Protein AF-A0A8J9SI88-F1 (afdb_monomer_lite)

Sequence (100 aa):
IKEGDIVTMCSATFGDDMWSTRGVGLTRVLAAIRVRAGAKVKLVVESPAKAKKKRTETTKQIQVREEAQKAAQRKKDSLLAELEQDEKKLKKGGKFFGLF

Radius of gyration: 28.45 Å; chains: 1; bounding box: 63×49×65 Å

Foldseek 3Di:
DDPQWDFQWKAALDDGDIDGCVVPDPVVVVVRVVNHDDDDMDTDTDHPVRVVVVVVVVVVVVVVVVVVVVVVVVVVVVVVVVVVVVVVVVVVVVPPPPDD

Structure (mmCIF, N/CA/C/O backbone):
data_AF-A0A8J9SI88-F1
#
_entry.id   AF-A0A8J9SI88-F1
#
loop_
_atom_site.group_PDB
_atom_site.id
_atom_site.type_symbol
_atom_site.label_atom_id
_atom_site.label_alt_id
_atom_site.label_comp_id
_atom_site.label_asym_id
_atom_site.label_entity_id
_atom_site.label_seq_id
_atom_site.pdbx_PDB_ins_code
_atom_site.Cartn_x
_atom_site.Cartn_y
_atom_site.Cartn_z
_atom_site.occupancy
_atom_site.B_iso_or_equiv
_atom_site.auth_seq_id
_atom_site.auth_comp_id
_atom_site.auth_asym_id
_atom_site.auth_atom_id
_atom_site.pdbx_PDB_model_num
ATOM 1 N N . ILE A 1 1 ? 18.182 -4.918 -7.632 1.00 81.25 1 ILE A N 1
ATOM 2 C CA . ILE A 1 1 ? 16.859 -5.574 -7.525 1.00 81.25 1 ILE A CA 1
ATOM 3 C C . ILE A 1 1 ? 17.137 -7.017 -7.165 1.00 81.25 1 ILE A C 1
ATOM 5 O O . ILE A 1 1 ? 17.986 -7.613 -7.817 1.00 81.25 1 ILE A O 1
ATOM 9 N N . LYS A 1 2 ? 16.537 -7.521 -6.090 1.00 88.44 2 LYS A N 1
ATOM 10 C CA . LYS A 1 2 ? 16.668 -8.915 -5.663 1.00 88.44 2 LYS A CA 1
ATOM 11 C C . LYS A 1 2 ? 15.360 -9.647 -5.926 1.00 88.44 2 LYS A C 1
ATOM 13 O O . LYS A 1 2 ? 14.291 -9.035 -5.935 1.00 88.44 2 LYS A O 1
ATOM 18 N N . GLU A 1 3 ? 15.450 -10.951 -6.136 1.00 88.06 3 GLU A N 1
ATOM 19 C CA . GLU A 1 3 ? 14.259 -11.789 -6.221 1.00 88.06 3 GLU A CA 1
ATOM 20 C C . GLU A 1 3 ? 13.421 -11.638 -4.946 1.00 88.06 3 GLU A C 1
ATOM 22 O O . GLU A 1 3 ? 13.945 -11.595 -3.831 1.00 88.06 3 GLU A O 1
ATOM 27 N N . GLY A 1 4 ? 12.110 -11.482 -5.128 1.00 87.19 4 GLY A N 1
ATOM 28 C CA . GLY A 1 4 ? 11.167 -11.209 -4.046 1.00 87.19 4 GLY A CA 1
ATOM 29 C C . GLY A 1 4 ? 10.958 -9.729 -3.712 1.00 87.19 4 GLY A C 1
ATOM 30 O O . GLY A 1 4 ? 10.049 -9.427 -2.941 1.00 87.19 4 GLY A O 1
ATOM 31 N N . ASP A 1 5 ? 11.721 -8.792 -4.284 1.00 89.81 5 ASP A N 1
ATOM 32 C CA . ASP A 1 5 ? 11.418 -7.363 -4.143 1.00 89.81 5 ASP A CA 1
ATOM 33 C C . ASP A 1 5 ? 10.034 -7.027 -4.733 1.00 89.81 5 ASP A C 1
ATOM 35 O O . ASP A 1 5 ? 9.640 -7.497 -5.801 1.00 89.81 5 ASP A O 1
ATOM 39 N N . ILE A 1 6 ? 9.281 -6.182 -4.031 1.00 89.31 6 ILE A N 1
ATOM 40 C CA . ILE A 1 6 ? 7.900 -5.834 -4.367 1.00 89.31 6 ILE A CA 1
ATOM 41 C C . ILE A 1 6 ? 7.882 -4.496 -5.100 1.00 89.31 6 ILE A C 1
ATOM 43 O O . ILE A 1 6 ? 8.365 -3.492 -4.576 1.00 89.31 6 ILE A O 1
ATOM 47 N N . VAL A 1 7 ? 7.261 -4.445 -6.280 1.00 89.94 7 VAL A N 1
ATOM 48 C CA . VAL A 1 7 ? 7.031 -3.184 -7.001 1.00 89.94 7 VAL A CA 1
ATOM 49 C C . VAL A 1 7 ? 5.938 -2.390 -6.289 1.00 89.94 7 VAL A C 1
ATOM 51 O O . VAL A 1 7 ? 4.800 -2.841 -6.156 1.00 89.94 7 VAL A O 1
ATOM 54 N N . THR A 1 8 ? 6.288 -1.194 -5.828 1.00 91.19 8 THR A N 1
ATOM 55 C CA . THR A 1 8 ? 5.390 -0.300 -5.081 1.00 91.19 8 THR A CA 1
ATOM 56 C C . THR A 1 8 ? 4.909 0.886 -5.898 1.00 91.19 8 THR A C 1
ATOM 58 O O . THR A 1 8 ? 3.816 1.389 -5.633 1.00 91.19 8 THR A O 1
ATOM 61 N N . MET A 1 9 ? 5.703 1.319 -6.879 1.00 91.88 9 MET A N 1
ATOM 62 C CA . MET A 1 9 ? 5.313 2.331 -7.851 1.00 91.88 9 MET A CA 1
ATOM 63 C C . MET A 1 9 ? 5.907 2.016 -9.221 1.00 91.88 9 MET A C 1
ATOM 65 O O . MET A 1 9 ? 7.014 1.481 -9.320 1.00 91.88 9 MET A O 1
ATOM 69 N N . CYS A 1 10 ? 5.187 2.411 -10.262 1.00 90.50 10 CYS A N 1
ATOM 70 C CA . CYS A 1 10 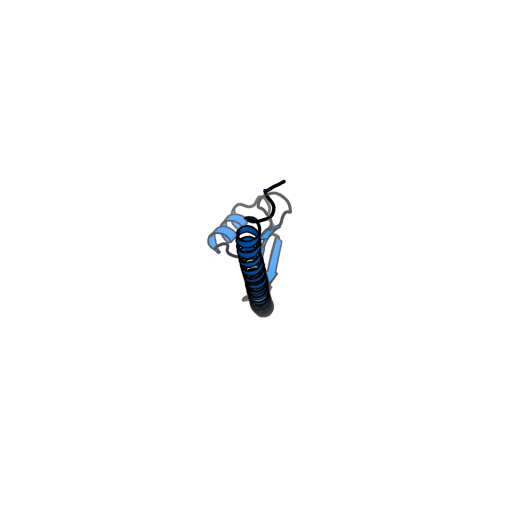? 5.632 2.388 -11.647 1.00 90.50 10 CYS A CA 1
ATOM 71 C C . CYS A 1 10 ? 5.405 3.773 -12.247 1.00 90.50 10 CYS A C 1
ATOM 73 O O . CYS A 1 10 ? 4.401 4.414 -11.941 1.00 90.50 10 CYS A O 1
ATOM 75 N N . SER A 1 11 ? 6.313 4.239 -13.099 1.00 88.25 11 SER A N 1
ATOM 76 C CA . SER A 1 11 ? 6.099 5.490 -13.827 1.00 88.25 11 SER A CA 1
ATOM 77 C C . SER A 1 11 ? 4.849 5.423 -14.721 1.00 88.25 11 SER A C 1
ATOM 79 O O . SER A 1 11 ? 4.472 4.346 -15.203 1.00 88.25 11 SER A O 1
ATOM 81 N N . ALA A 1 12 ? 4.242 6.577 -14.984 1.00 83.69 12 ALA A N 1
ATOM 82 C CA . ALA A 1 12 ? 3.099 6.758 -15.872 1.00 83.69 12 ALA A CA 1
ATOM 83 C C . ALA A 1 12 ? 3.468 6.465 -17.332 1.00 83.69 12 ALA A C 1
ATOM 85 O O . ALA A 1 12 ? 4.632 6.576 -17.725 1.00 83.69 12 ALA A O 1
ATOM 86 N N . THR A 1 13 ? 2.492 6.064 -18.147 1.00 78.38 13 THR A N 1
ATOM 87 C CA . THR A 1 13 ? 2.700 5.785 -19.581 1.00 78.38 13 THR A CA 1
ATOM 88 C C . THR A 1 13 ? 3.135 7.020 -20.366 1.00 78.38 13 THR A C 1
ATOM 90 O O . THR A 1 13 ? 3.867 6.875 -21.344 1.00 78.38 13 THR A O 1
ATOM 93 N N . PHE A 1 14 ? 2.708 8.201 -19.913 1.00 78.94 14 PHE A N 1
ATOM 94 C CA . PHE A 1 14 ? 3.042 9.511 -20.456 1.00 78.94 14 PHE A CA 1
ATOM 95 C C . PHE A 1 14 ? 3.554 10.400 -19.319 1.00 78.94 14 PHE A C 1
ATOM 97 O O . PHE A 1 14 ? 2.915 10.482 -18.271 1.00 78.94 14 PHE A O 1
ATOM 104 N N . GLY A 1 15 ? 4.696 11.055 -19.527 1.00 78.12 15 GLY A N 1
ATOM 105 C CA . GLY A 1 15 ? 5.330 11.905 -18.517 1.00 78.12 15 GLY A CA 1
ATOM 106 C C . GLY A 1 15 ? 6.200 11.151 -17.505 1.00 78.12 15 GLY A C 1
ATOM 107 O O . GLY A 1 15 ? 6.506 9.967 -17.661 1.00 78.12 15 GLY A O 1
ATOM 108 N N . ASP A 1 16 ? 6.626 11.877 -16.471 1.00 81.94 16 ASP A N 1
ATOM 109 C CA . ASP A 1 16 ? 7.581 11.411 -15.455 1.00 81.94 16 ASP A CA 1
ATOM 110 C C . ASP A 1 16 ? 6.941 11.055 -14.106 1.00 81.94 16 ASP A C 1
ATOM 112 O O . ASP A 1 16 ? 7.640 10.660 -13.168 1.00 81.94 16 ASP A O 1
ATOM 116 N N . ASP A 1 17 ? 5.616 11.151 -14.013 1.00 87.12 17 ASP A N 1
ATOM 117 C CA . ASP A 1 17 ? 4.883 10.878 -12.783 1.00 87.12 17 ASP A CA 1
ATOM 118 C C . ASP A 1 17 ? 4.986 9.409 -12.368 1.00 87.12 17 ASP A C 1
ATOM 120 O O . ASP A 1 17 ? 5.079 8.502 -13.197 1.00 87.12 17 ASP A O 1
ATOM 124 N N . MET A 1 18 ? 4.929 9.160 -11.059 1.00 89.75 18 MET A N 1
ATOM 125 C CA . MET A 1 18 ? 4.994 7.821 -10.475 1.00 89.75 18 MET A CA 1
ATOM 126 C C . MET A 1 18 ? 3.643 7.437 -9.883 1.00 89.75 18 MET A C 1
ATOM 128 O O . MET A 1 18 ? 3.114 8.128 -9.014 1.00 89.75 18 MET A O 1
ATOM 132 N N . TRP A 1 19 ? 3.092 6.305 -10.312 1.00 88.75 19 TRP A N 1
ATOM 133 C CA . TRP A 1 19 ? 1.807 5.799 -9.838 1.00 88.75 19 TRP A CA 1
ATOM 134 C C . TRP A 1 19 ? 2.005 4.648 -8.864 1.00 88.75 19 TRP A C 1
ATOM 136 O O . TRP A 1 19 ? 2.835 3.763 -9.082 1.00 88.75 19 TRP A O 1
ATOM 146 N N . SER A 1 20 ? 1.223 4.646 -7.784 1.00 90.06 20 SER A N 1
ATOM 147 C CA . SER A 1 20 ? 1.220 3.543 -6.826 1.00 90.06 20 SER A CA 1
ATOM 148 C C . SER A 1 20 ? 0.701 2.266 -7.480 1.00 90.06 20 SER A C 1
ATOM 150 O O . SER A 1 20 ? -0.369 2.250 -8.085 1.00 90.06 20 SER A O 1
ATOM 152 N N . THR A 1 21 ? 1.435 1.173 -7.299 1.00 90.75 21 THR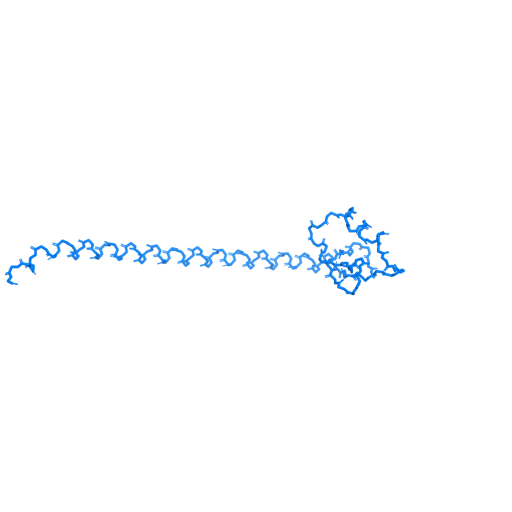 A N 1
ATOM 153 C CA . THR A 1 21 ? 1.024 -0.175 -7.713 1.00 90.75 21 THR A CA 1
ATOM 154 C C . THR A 1 21 ? 0.540 -1.015 -6.528 1.00 90.75 21 THR A C 1
ATOM 156 O O . THR A 1 21 ? 0.236 -2.197 -6.684 1.00 90.75 21 THR A O 1
ATOM 159 N N . ARG A 1 22 ? 0.445 -0.439 -5.317 1.00 86.75 22 ARG A N 1
ATOM 160 C CA . ARG A 1 22 ? -0.032 -1.162 -4.125 1.00 86.75 22 ARG A CA 1
ATOM 161 C C . ARG A 1 22 ? -1.526 -1.465 -4.247 1.00 86.75 22 ARG A C 1
ATOM 163 O O . ARG A 1 22 ? -2.326 -0.554 -4.413 1.00 86.75 22 ARG A O 1
ATOM 170 N N . GLY A 1 23 ? -1.893 -2.741 -4.129 1.00 84.19 23 GLY A N 1
ATOM 171 C CA . GLY A 1 23 ? -3.281 -3.201 -4.284 1.00 84.19 23 GLY A CA 1
ATOM 172 C C . GLY A 1 23 ? -3.734 -3.343 -5.741 1.00 84.19 23 GLY A C 1
ATOM 173 O O . GLY A 1 23 ? -4.869 -3.733 -5.994 1.00 84.19 23 GLY A O 1
ATOM 174 N N . VAL A 1 24 ? -2.849 -3.068 -6.703 1.00 85.81 24 VAL A N 1
ATOM 175 C CA . VAL A 1 24 ? -3.111 -3.253 -8.130 1.00 85.81 24 VAL A CA 1
ATOM 176 C C . VAL A 1 24 ? -2.643 -4.651 -8.537 1.00 85.81 24 VAL A C 1
ATOM 178 O O . VAL A 1 24 ? -1.543 -5.073 -8.187 1.00 85.81 24 VAL A O 1
ATOM 181 N N . GLY A 1 25 ? -3.476 -5.390 -9.274 1.00 84.75 25 GLY A N 1
ATOM 182 C CA . GLY A 1 25 ? -3.114 -6.719 -9.772 1.00 84.75 25 GLY A CA 1
ATOM 183 C C . GLY A 1 25 ? -1.938 -6.678 -10.755 1.00 84.75 25 GLY A C 1
ATOM 184 O O . GLY A 1 25 ? -1.816 -5.736 -11.543 1.00 84.75 25 GLY A O 1
ATOM 185 N N . LEU A 1 26 ? -1.108 -7.728 -10.749 1.00 85.31 26 LEU A N 1
ATOM 186 C CA . LEU A 1 26 ? 0.095 -7.833 -11.588 1.00 85.31 26 LEU A CA 1
ATOM 187 C C . LEU A 1 26 ? -0.199 -7.556 -13.070 1.00 85.31 26 LEU A C 1
ATOM 189 O O . LEU A 1 26 ? 0.522 -6.794 -13.707 1.00 85.31 26 LEU A O 1
ATOM 193 N N . THR A 1 27 ? -1.301 -8.093 -13.596 1.00 86.06 27 THR A N 1
ATOM 194 C CA . THR A 1 27 ? -1.717 -7.912 -14.994 1.00 86.06 27 THR A CA 1
ATOM 195 C C . THR A 1 27 ? -1.861 -6.441 -15.384 1.00 86.06 27 THR A C 1
ATOM 197 O O . THR A 1 27 ? -1.453 -6.051 -16.474 1.00 86.06 27 THR A O 1
ATOM 200 N N . ARG A 1 28 ? -2.391 -5.597 -14.489 1.00 83.25 28 ARG A N 1
ATOM 201 C CA . ARG A 1 28 ? -2.561 -4.159 -14.753 1.00 83.25 28 ARG A CA 1
ATOM 202 C C . ARG A 1 28 ? -1.225 -3.423 -14.752 1.00 83.25 28 ARG A C 1
ATOM 204 O O . ARG A 1 28 ? -1.014 -2.557 -15.594 1.00 83.25 28 ARG A O 1
ATOM 211 N N . VAL A 1 29 ? -0.317 -3.791 -13.847 1.00 86.12 29 VAL A N 1
ATOM 212 C CA . VAL A 1 29 ? 1.042 -3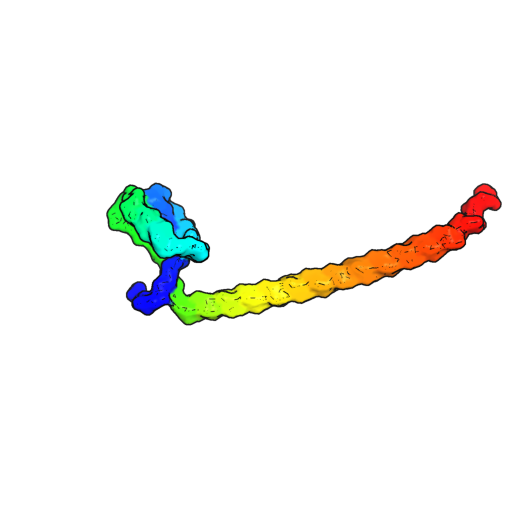.228 -13.814 1.00 86.12 29 VAL A CA 1
ATOM 213 C C . VAL A 1 29 ? 1.795 -3.592 -15.095 1.00 86.12 29 VAL A C 1
ATOM 215 O O . VAL A 1 29 ? 2.380 -2.722 -15.732 1.00 86.12 29 VAL A O 1
ATOM 218 N N . LEU A 1 30 ? 1.717 -4.854 -15.525 1.00 87.06 30 LEU A N 1
ATOM 219 C CA . LEU A 1 30 ? 2.340 -5.312 -16.768 1.00 87.06 30 LEU A CA 1
ATOM 220 C C . LEU A 1 30 ? 1.741 -4.635 -18.006 1.00 87.06 30 LEU A C 1
ATOM 222 O O . LEU A 1 30 ? 2.485 -4.263 -18.912 1.00 87.06 30 LEU A O 1
ATOM 226 N N . ALA A 1 31 ? 0.423 -4.421 -18.039 1.00 86.00 31 ALA A N 1
ATOM 227 C CA . ALA A 1 31 ? -0.223 -3.675 -19.115 1.00 86.00 31 ALA A CA 1
ATOM 228 C C . ALA A 1 31 ? 0.289 -2.225 -19.181 1.00 86.00 31 ALA A C 1
ATOM 230 O O . ALA A 1 31 ? 0.679 -1.766 -20.251 1.00 86.00 31 ALA A O 1
ATOM 231 N N . ALA A 1 32 ? 0.383 -1.528 -18.045 1.00 80.31 32 ALA A N 1
ATOM 232 C CA . ALA A 1 32 ? 0.919 -0.165 -17.996 1.00 80.31 32 ALA A CA 1
ATOM 233 C C . ALA A 1 32 ? 2.387 -0.086 -18.457 1.00 80.31 32 ALA A C 1
ATOM 235 O O . ALA A 1 32 ? 2.784 0.870 -19.120 1.00 80.31 32 ALA A O 1
ATOM 236 N N . ILE A 1 33 ? 3.190 -1.108 -18.149 1.00 83.62 33 ILE A N 1
ATOM 237 C CA . ILE A 1 33 ? 4.573 -1.222 -18.629 1.00 83.62 33 ILE A CA 1
ATOM 238 C C . ILE A 1 33 ? 4.610 -1.436 -20.149 1.00 83.62 33 ILE A C 1
A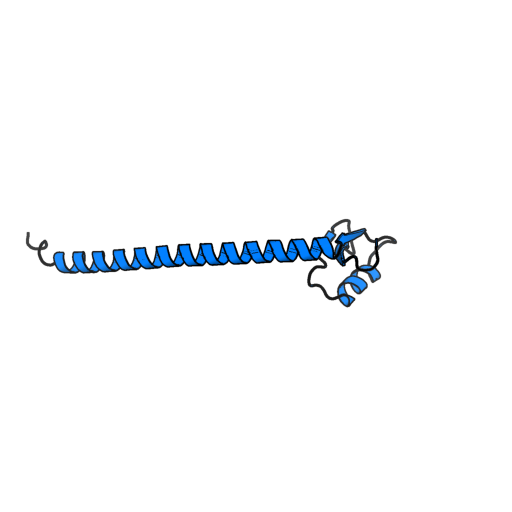TOM 240 O O . ILE A 1 33 ? 5.418 -0.809 -20.829 1.00 83.62 33 ILE A O 1
ATOM 244 N N . ARG A 1 34 ? 3.732 -2.291 -20.687 1.00 84.19 34 ARG A N 1
ATOM 245 C CA . ARG A 1 34 ? 3.730 -2.683 -22.105 1.00 84.19 34 ARG A CA 1
ATOM 246 C C . ARG A 1 34 ? 3.241 -1.587 -23.054 1.00 84.19 34 ARG A C 1
ATOM 248 O O . ARG A 1 34 ? 3.711 -1.530 -24.182 1.00 84.19 34 ARG A O 1
ATOM 255 N N . VAL A 1 35 ? 2.301 -0.750 -22.619 1.00 82.38 35 VAL A N 1
ATOM 256 C CA . VAL A 1 35 ? 1.638 0.266 -23.468 1.00 82.38 35 VAL A CA 1
ATOM 257 C C . VAL A 1 35 ? 2.304 1.652 -23.346 1.00 82.38 35 VAL A C 1
ATOM 259 O O . VAL A 1 35 ? 1.837 2.642 -23.899 1.00 82.38 35 VAL A O 1
ATOM 262 N N . ARG A 1 36 ? 3.416 1.753 -22.613 1.00 77.25 36 ARG A N 1
ATOM 263 C CA . ARG A 1 36 ? 4.164 3.001 -22.409 1.00 77.25 36 ARG A CA 1
ATOM 264 C C . ARG A 1 36 ? 4.751 3.558 -23.712 1.00 77.25 36 ARG A C 1
ATOM 266 O O . ARG A 1 36 ? 5.344 2.824 -24.497 1.00 77.25 36 ARG A O 1
ATOM 273 N N . ALA A 1 37 ? 4.728 4.886 -23.843 1.00 66.75 37 ALA A N 1
ATOM 274 C CA . ALA A 1 37 ? 5.542 5.606 -24.816 1.00 66.75 37 ALA A CA 1
ATOM 275 C C . ALA A 1 37 ? 6.966 5.816 -24.259 1.00 66.75 37 ALA A C 1
ATOM 277 O O . ALA A 1 37 ? 7.183 6.638 -23.371 1.00 66.75 37 ALA A O 1
ATOM 278 N N . GLY A 1 38 ? 7.940 5.037 -24.738 1.00 73.19 38 GLY A N 1
ATOM 279 C CA . GLY A 1 38 ? 9.360 5.179 -24.383 1.00 73.19 38 GLY A CA 1
ATOM 280 C C . GLY A 1 38 ? 10.041 3.870 -23.971 1.00 73.19 38 GLY A C 1
ATOM 281 O O . GLY A 1 38 ? 9.405 2.936 -23.496 1.00 73.19 38 GLY A O 1
ATOM 282 N N . ALA A 1 39 ? 11.366 3.810 -24.133 1.00 75.75 39 ALA A N 1
ATOM 283 C CA . ALA A 1 39 ? 12.141 2.572 -23.985 1.00 75.75 39 ALA A CA 1
ATOM 284 C C . ALA A 1 39 ? 12.414 2.138 -22.530 1.00 75.75 39 ALA A C 1
ATOM 286 O O . ALA A 1 39 ? 12.871 1.021 -22.300 1.00 75.75 39 ALA A O 1
ATOM 287 N N . LYS A 1 40 ? 12.195 3.014 -21.538 1.00 84.00 40 LYS A N 1
ATOM 288 C CA . LYS A 1 40 ? 12.554 2.765 -20.130 1.00 84.00 40 LYS A CA 1
ATOM 289 C C . LYS A 1 40 ? 11.367 3.019 -19.203 1.00 84.00 40 LYS A C 1
ATOM 291 O O . LYS A 1 40 ? 10.618 3.979 -19.396 1.00 84.00 40 LYS A O 1
ATOM 296 N N . VAL A 1 41 ? 11.239 2.202 -18.156 1.00 86.00 41 VAL A N 1
ATOM 297 C CA . VAL A 1 41 ? 10.307 2.453 -17.045 1.00 86.00 41 VAL A CA 1
ATOM 298 C C . VAL A 1 41 ? 11.074 2.601 -15.738 1.00 86.00 41 VAL A C 1
ATOM 300 O O . VAL A 1 41 ? 12.054 1.897 -15.490 1.00 86.00 41 VAL A O 1
ATOM 303 N N . LYS A 1 42 ? 10.624 3.544 -14.911 1.00 89.12 42 LYS A N 1
ATOM 304 C CA . LYS A 1 42 ? 11.125 3.762 -13.558 1.00 89.12 42 LYS A CA 1
ATOM 305 C C . LYS A 1 42 ? 10.254 2.941 -12.611 1.00 89.12 42 LYS A C 1
ATOM 307 O O . LYS A 1 42 ? 9.026 3.021 -12.658 1.00 89.12 42 LYS A O 1
ATOM 312 N N . LEU A 1 43 ? 10.891 2.140 -11.763 1.00 90.62 43 LEU A N 1
ATOM 313 C CA . LEU A 1 43 ? 10.221 1.301 -10.773 1.00 90.62 43 LEU A CA 1
ATOM 314 C C . LEU A 1 43 ? 10.742 1.646 -9.384 1.00 90.62 43 LEU A C 1
ATOM 316 O O . LEU A 1 43 ? 11.949 1.765 -9.182 1.00 90.62 43 LEU A O 1
ATOM 320 N N . VAL A 1 44 ? 9.829 1.751 -8.421 1.00 92.00 44 VAL A N 1
ATOM 321 C CA . VAL A 1 44 ? 10.182 1.816 -6.999 1.00 92.00 44 VAL A CA 1
ATOM 322 C C . VAL A 1 44 ? 9.910 0.459 -6.389 1.00 92.00 44 VAL A C 1
ATOM 324 O O . VAL A 1 44 ? 8.767 -0.008 -6.373 1.00 92.00 44 VAL A O 1
ATOM 327 N N . VAL A 1 45 ? 10.958 -0.160 -5.860 1.00 92.50 45 VAL A N 1
ATOM 328 C CA . VAL A 1 45 ? 10.890 -1.479 -5.237 1.00 92.50 45 VAL A CA 1
ATOM 329 C C . VAL A 1 45 ? 11.067 -1.388 -3.725 1.00 92.50 45 VAL A C 1
ATOM 331 O O . VAL A 1 45 ? 11.809 -0.551 -3.213 1.00 92.50 45 VAL A O 1
ATOM 334 N N . GLU A 1 46 ? 10.377 -2.260 -3.001 1.00 92.19 46 GLU A N 1
ATOM 335 C CA . GLU A 1 46 ? 10.479 -2.411 -1.553 1.00 92.19 46 GLU A CA 1
ATOM 336 C C . GLU A 1 46 ? 10.824 -3.863 -1.220 1.00 92.19 46 GLU A C 1
ATOM 338 O O . GLU A 1 46 ? 10.229 -4.789 -1.767 1.00 92.19 46 GLU A O 1
ATOM 343 N N . SER A 1 47 ? 11.763 -4.074 -0.297 1.00 93.69 47 SER A N 1
ATOM 344 C CA . SER A 1 47 ? 12.110 -5.430 0.126 1.00 93.69 47 SER A CA 1
ATOM 345 C C . SER A 1 47 ? 10.999 -6.050 0.987 1.00 93.69 47 SER A C 1
ATOM 347 O O . SER A 1 47 ? 10.341 -5.333 1.753 1.00 93.69 47 SER A O 1
ATOM 349 N N . PRO A 1 48 ? 10.822 -7.385 0.967 1.00 90.38 48 PRO A N 1
ATOM 350 C CA . PRO A 1 48 ? 9.800 -8.066 1.767 1.00 90.38 48 PRO A CA 1
ATOM 351 C C . PRO A 1 48 ? 9.865 -7.741 3.261 1.00 90.38 48 PRO A C 1
ATOM 353 O O . PRO A 1 48 ? 8.837 -7.535 3.906 1.00 90.38 48 PRO A O 1
ATOM 356 N N . ALA A 1 49 ? 11.078 -7.642 3.814 1.00 90.81 49 ALA A N 1
ATOM 357 C CA . ALA A 1 49 ? 11.292 -7.315 5.221 1.00 90.81 49 ALA A CA 1
ATOM 358 C C . ALA A 1 49 ? 10.790 -5.903 5.571 1.00 90.81 49 ALA A C 1
ATOM 360 O O . ALA A 1 49 ? 10.102 -5.724 6.579 1.00 90.81 49 ALA A O 1
ATOM 361 N N . LYS A 1 50 ? 11.080 -4.909 4.717 1.00 88.88 50 LYS A N 1
ATOM 362 C CA . LYS A 1 50 ? 10.596 -3.531 4.892 1.00 88.88 50 LYS A CA 1
ATOM 363 C C . LYS A 1 50 ? 9.079 -3.457 4.729 1.00 88.88 50 LYS A C 1
ATOM 365 O O . LYS A 1 50 ? 8.411 -2.876 5.582 1.00 88.88 50 LYS A O 1
ATOM 370 N N . ALA A 1 51 ? 8.536 -4.142 3.723 1.00 88.19 51 ALA A N 1
ATOM 371 C CA . ALA A 1 51 ? 7.097 -4.216 3.499 1.00 88.19 51 ALA A CA 1
ATOM 372 C C . ALA A 1 51 ? 6.358 -4.834 4.700 1.00 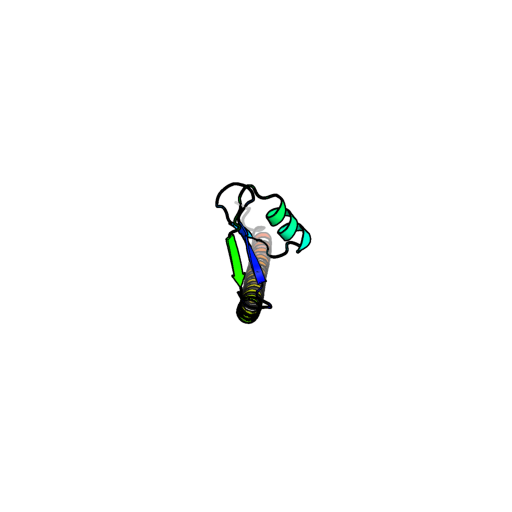88.19 51 ALA A C 1
ATOM 374 O O . ALA A 1 51 ? 5.331 -4.307 5.129 1.00 88.19 51 ALA A O 1
ATOM 375 N N . LYS A 1 52 ? 6.890 -5.919 5.283 1.00 89.19 52 LYS A N 1
ATOM 376 C CA . LYS A 1 52 ? 6.327 -6.557 6.482 1.00 89.19 52 LYS A CA 1
ATOM 377 C C . LYS A 1 52 ? 6.364 -5.617 7.684 1.00 89.19 52 LYS A C 1
ATOM 379 O O . LYS A 1 52 ? 5.336 -5.436 8.330 1.00 89.19 52 LYS A O 1
ATOM 384 N N . LYS A 1 53 ? 7.511 -4.982 7.951 1.00 92.50 53 LYS A N 1
ATOM 385 C CA . LYS A 1 53 ? 7.658 -4.018 9.053 1.00 92.50 53 LYS A CA 1
ATOM 386 C C . LYS A 1 53 ? 6.649 -2.873 8.929 1.00 92.50 53 LYS A C 1
ATOM 388 O O . LYS A 1 53 ? 5.916 -2.608 9.878 1.00 92.50 53 LYS A O 1
ATOM 393 N N . LYS A 1 54 ? 6.536 -2.283 7.736 1.00 88.81 54 LYS A N 1
ATOM 394 C CA . LYS A 1 54 ? 5.587 -1.202 7.450 1.00 88.81 54 LYS A CA 1
ATOM 395 C C . LYS A 1 54 ? 4.136 -1.634 7.666 1.00 88.81 54 LYS A C 1
ATOM 397 O O . LYS A 1 54 ? 3.383 -0.907 8.297 1.00 88.81 54 LYS A O 1
ATOM 402 N N . ARG A 1 55 ? 3.743 -2.832 7.210 1.00 87.88 55 ARG A N 1
ATOM 403 C CA . ARG A 1 55 ? 2.391 -3.377 7.456 1.00 87.88 55 ARG A CA 1
ATOM 404 C C . ARG A 1 55 ? 2.092 -3.511 8.948 1.00 87.88 55 ARG A C 1
ATOM 406 O O . ARG A 1 55 ? 1.014 -3.113 9.385 1.00 87.88 55 ARG A O 1
ATOM 413 N N . THR A 1 56 ? 3.036 -4.034 9.727 1.00 91.81 56 THR A N 1
ATOM 414 C CA . THR A 1 56 ? 2.877 -4.166 11.180 1.00 91.81 56 THR A CA 1
ATOM 415 C C . THR A 1 56 ? 2.729 -2.802 11.854 1.00 91.81 56 THR A C 1
ATOM 417 O O . THR A 1 56 ? 1.839 -2.625 12.680 1.00 91.81 56 THR A O 1
ATOM 420 N N . GLU A 1 57 ? 3.560 -1.824 11.490 1.00 93.00 57 GLU A N 1
ATOM 421 C CA . GLU A 1 57 ? 3.488 -0.459 12.030 1.00 93.00 57 GLU A CA 1
ATOM 422 C C . GLU A 1 57 ? 2.172 0.233 11.665 1.00 93.00 57 GLU A C 1
ATOM 424 O O . GLU A 1 57 ? 1.508 0.780 12.543 1.00 93.00 57 GLU A O 1
ATOM 429 N N . THR A 1 58 ? 1.741 0.142 10.404 1.00 90.00 58 THR A N 1
ATOM 430 C CA . THR A 1 58 ? 0.454 0.691 9.958 1.00 90.00 58 THR A CA 1
ATOM 431 C C . THR A 1 58 ? -0.717 0.049 10.701 1.00 90.00 58 THR A C 1
ATOM 433 O O . THR A 1 58 ? -1.619 0.756 11.135 1.00 90.00 58 THR A O 1
ATOM 436 N N . THR A 1 59 ? -0.693 -1.269 10.917 1.00 91.75 59 THR A N 1
ATOM 437 C CA . THR A 1 59 ? -1.760 -1.968 11.657 1.00 91.75 59 THR A CA 1
ATOM 438 C C . THR A 1 59 ? -1.836 -1.490 13.106 1.00 91.75 59 THR A C 1
ATOM 440 O O . THR A 1 59 ? -2.920 -1.177 13.590 1.00 91.75 59 THR A O 1
ATOM 443 N N . LYS A 1 60 ? -0.686 -1.353 13.781 1.00 93.56 60 LYS A N 1
ATOM 444 C CA . LYS A 1 60 ? -0.624 -0.808 15.146 1.00 93.56 60 LYS A CA 1
ATOM 445 C C . LYS A 1 60 ? -1.171 0.618 15.212 1.00 93.56 60 LYS A C 1
ATOM 447 O O . LYS A 1 60 ? -1.938 0.939 16.110 1.00 93.56 60 LYS A O 1
ATOM 452 N N . GLN A 1 61 ? -0.812 1.468 14.252 1.00 91.75 61 GLN A N 1
ATOM 453 C CA . GLN A 1 61 ? -1.306 2.847 14.192 1.00 91.75 61 GLN A CA 1
ATOM 454 C C . GLN A 1 61 ? -2.821 2.918 13.975 1.00 91.75 61 GLN A C 1
ATOM 456 O O . GLN A 1 61 ? -3.481 3.757 14.583 1.00 91.75 61 GLN A O 1
ATOM 461 N N . ILE A 1 62 ? -3.377 2.038 13.135 1.00 92.50 62 ILE A N 1
ATOM 462 C CA . ILE A 1 62 ? -4.826 1.943 12.922 1.00 92.50 62 ILE A CA 1
ATOM 463 C C . ILE A 1 62 ? -5.525 1.547 14.225 1.00 92.50 62 ILE A C 1
ATOM 465 O O . ILE A 1 62 ? -6.454 2.236 14.630 1.00 92.50 62 ILE A O 1
ATOM 469 N N . GLN A 1 63 ? -5.034 0.519 14.923 1.00 93.50 63 GLN A N 1
ATOM 470 C CA . GLN A 1 63 ? -5.606 0.071 16.200 1.00 93.50 63 GLN A CA 1
ATOM 471 C C . GLN A 1 63 ? -5.596 1.182 17.256 1.00 93.50 63 GLN A C 1
ATOM 473 O O . GLN A 1 63 ? -6.634 1.492 17.832 1.00 93.50 63 GLN A O 1
ATOM 478 N N . VAL A 1 64 ? -4.454 1.854 17.439 1.00 94.12 64 VAL A N 1
ATOM 479 C CA . VAL A 1 64 ? -4.337 2.984 18.376 1.00 94.12 64 VAL A CA 1
ATOM 480 C C . VAL A 1 64 ? -5.310 4.109 18.011 1.00 94.12 64 VAL A C 1
ATOM 482 O O . VAL A 1 64 ? -5.944 4.700 18.885 1.00 94.12 64 VAL A O 1
ATOM 485 N N . ARG A 1 65 ? -5.470 4.406 16.715 1.00 91.88 65 ARG A N 1
ATOM 486 C CA . AR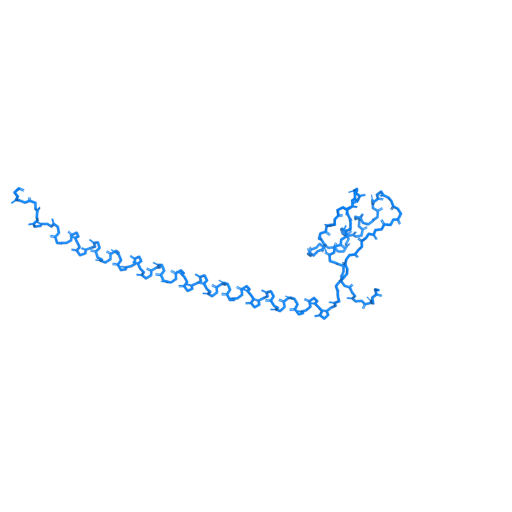G A 1 65 ? -6.408 5.431 16.244 1.00 91.88 65 ARG A CA 1
ATOM 487 C C . ARG A 1 65 ? -7.862 5.037 16.504 1.00 91.88 65 ARG A C 1
ATOM 489 O O . ARG A 1 65 ? -8.640 5.887 16.928 1.00 91.88 65 ARG A O 1
ATOM 496 N N . GLU A 1 66 ? -8.228 3.782 16.270 1.00 93.94 66 GLU A N 1
ATOM 497 C CA . GLU A 1 66 ? -9.574 3.268 16.540 1.00 93.94 66 GLU A CA 1
ATOM 498 C C . GLU A 1 66 ? -9.903 3.285 18.036 1.00 93.94 66 GLU A C 1
ATOM 500 O O . GLU A 1 66 ? -11.001 3.684 18.422 1.00 93.94 66 GLU A O 1
ATOM 505 N N . GLU A 1 67 ? -8.959 2.895 18.892 1.00 93.44 67 GLU A N 1
ATOM 506 C CA . GLU A 1 67 ? -9.118 2.952 20.347 1.00 93.44 67 GLU A CA 1
ATOM 507 C C . GLU A 1 67 ? -9.287 4.390 20.838 1.00 93.44 67 GLU A C 1
ATOM 509 O O . GLU A 1 67 ? -10.215 4.675 21.598 1.00 93.44 67 GLU A O 1
ATOM 514 N N . ALA A 1 68 ? -8.462 5.318 20.344 1.00 92.62 68 ALA A N 1
ATOM 515 C CA . ALA A 1 68 ? -8.583 6.737 20.662 1.00 92.62 68 ALA A CA 1
ATOM 516 C C . ALA A 1 68 ? -9.934 7.316 20.209 1.00 92.62 68 ALA A C 1
ATOM 518 O O . ALA A 1 68 ? -10.569 8.064 20.953 1.00 92.62 68 ALA A O 1
ATOM 519 N N . GLN A 1 69 ? -10.414 6.938 19.019 1.00 93.00 69 GLN A N 1
ATOM 520 C CA . GLN A 1 69 ? -11.732 7.346 18.528 1.00 93.00 69 GLN A CA 1
ATOM 521 C C . GLN A 1 69 ? -12.866 6.783 19.389 1.00 93.00 69 GLN A C 1
ATOM 523 O O . GLN A 1 69 ? -13.775 7.528 19.752 1.00 93.00 69 GLN A O 1
ATOM 528 N N . LYS A 1 70 ? -12.801 5.505 19.779 1.00 94.69 70 LYS A N 1
ATOM 529 C CA . LYS A 1 70 ? -13.794 4.883 20.670 1.00 94.69 70 LYS A CA 1
ATOM 530 C C . LYS A 1 70 ? -13.798 5.532 22.054 1.00 94.69 70 LYS A C 1
ATOM 532 O O . LYS A 1 70 ? -14.869 5.784 22.597 1.00 94.69 70 LYS A O 1
ATOM 537 N N . ALA A 1 71 ? -12.630 5.836 22.619 1.00 93.81 71 ALA A N 1
ATOM 538 C CA . ALA A 1 71 ? -12.523 6.526 23.903 1.00 93.81 71 ALA A CA 1
ATOM 539 C C . ALA A 1 71 ? -13.094 7.952 23.833 1.00 93.81 71 ALA A C 1
ATOM 541 O O . ALA A 1 71 ? -13.856 8.358 24.711 1.00 93.81 71 ALA A O 1
ATOM 542 N N . ALA A 1 72 ? -12.786 8.691 22.762 1.00 93.12 72 ALA A N 1
ATOM 543 C CA . ALA A 1 72 ? -13.346 10.018 22.527 1.00 93.12 72 ALA A CA 1
ATOM 544 C C . ALA A 1 72 ? -14.870 9.974 22.348 1.00 93.12 72 ALA A C 1
ATOM 546 O O . ALA A 1 72 ? -15.563 10.840 22.878 1.00 93.12 72 ALA A O 1
ATOM 547 N N . GLN A 1 73 ? -15.394 8.962 21.650 1.00 92.81 73 GLN A N 1
ATOM 548 C CA . GLN A 1 73 ? -16.833 8.778 21.485 1.00 92.81 73 GLN A CA 1
ATOM 549 C C . GLN A 1 73 ? -17.516 8.482 22.823 1.00 92.81 73 GLN A C 1
ATOM 551 O O . GLN A 1 73 ? -18.440 9.195 23.188 1.00 92.81 73 GLN A O 1
ATOM 556 N N . ARG A 1 74 ? -16.989 7.542 23.620 1.00 94.06 74 ARG A N 1
ATOM 557 C CA . ARG A 1 74 ? -17.517 7.243 24.965 1.00 94.06 74 ARG A CA 1
ATOM 558 C C . ARG A 1 74 ? -17.561 8.478 25.864 1.00 94.06 74 ARG A C 1
ATOM 560 O O . ARG A 1 74 ? -18.533 8.670 26.582 1.00 94.06 74 ARG A O 1
ATOM 567 N N . LYS A 1 75 ? -16.523 9.320 25.809 1.00 93.81 75 LYS A N 1
ATOM 568 C CA . LYS A 1 75 ? -16.479 10.580 26.564 1.00 93.81 75 LYS A CA 1
ATOM 569 C C . LYS A 1 75 ? -17.535 11.578 26.081 1.00 93.81 75 LYS A C 1
ATOM 571 O O . LYS A 1 75 ? -18.114 12.287 26.892 1.00 93.81 75 LYS A O 1
ATOM 576 N N . LYS A 1 76 ? -17.787 11.659 24.772 1.00 93.25 76 LYS A N 1
ATOM 577 C CA . LYS A 1 76 ? -18.872 12.495 24.236 1.00 93.25 76 LYS A CA 1
ATOM 578 C C . LYS A 1 76 ? -20.238 11.984 24.683 1.00 93.25 76 LYS A C 1
ATOM 580 O O . LYS A 1 76 ? -21.044 12.779 25.149 1.00 93.25 76 LYS A O 1
ATOM 585 N N . ASP A 1 77 ? -20.461 10.677 24.590 1.00 94.62 77 ASP A N 1
ATOM 586 C CA . ASP A 1 77 ? -21.728 10.048 24.963 1.00 94.62 77 ASP A CA 1
ATOM 587 C C . ASP A 1 77 ? -22.022 10.229 26.463 1.00 94.62 77 ASP A C 1
ATOM 589 O O . ASP A 1 77 ? -23.154 10.533 26.833 1.00 94.62 77 ASP A O 1
ATOM 593 N N . SER A 1 78 ? -21.005 10.126 27.332 1.00 93.44 78 SER A N 1
ATOM 594 C CA . SER A 1 78 ? -21.177 10.371 28.771 1.00 93.44 78 SER A CA 1
ATOM 595 C C . SER A 1 78 ? -21.540 11.826 29.077 1.00 93.44 78 SER A C 1
ATOM 597 O O . SER A 1 78 ? -22.458 12.072 29.853 1.00 93.44 78 SER A O 1
ATOM 599 N N . LEU A 1 79 ? -20.868 12.789 28.436 1.00 92.69 79 LEU A N 1
ATOM 600 C CA . LEU A 1 79 ? -21.162 14.215 28.611 1.00 92.69 79 LEU A CA 1
ATOM 601 C C . LEU A 1 79 ? -22.567 14.573 28.105 1.00 92.69 79 LEU A C 1
ATOM 603 O O . LEU A 1 79 ? -23.263 15.362 28.736 1.00 92.69 79 LEU A O 1
ATOM 607 N N . LEU A 1 80 ? -23.011 13.979 26.993 1.00 92.44 80 LEU A N 1
ATOM 608 C CA . LEU A 1 80 ? -24.378 14.160 26.495 1.00 92.44 80 LEU A CA 1
ATOM 609 C C . LEU A 1 80 ? -25.415 13.619 27.484 1.00 92.44 80 LEU A C 1
ATOM 611 O O . LEU A 1 80 ? -26.405 14.293 27.757 1.00 92.44 80 LEU A O 1
ATOM 615 N N . ALA A 1 81 ? -25.168 12.445 28.068 1.00 94.38 81 ALA A N 1
ATOM 616 C CA . ALA A 1 81 ? -26.059 11.873 29.071 1.00 94.38 81 ALA A CA 1
ATOM 617 C C . ALA A 1 81 ? -26.162 12.751 30.335 1.00 94.38 81 ALA A C 1
ATOM 619 O O . ALA A 1 81 ? -27.255 12.903 30.881 1.00 94.38 81 ALA A O 1
ATOM 620 N N . GLU A 1 82 ? -25.055 13.350 30.785 1.00 90.50 82 GLU A N 1
ATOM 621 C CA . GLU A 1 82 ? -25.048 14.314 31.896 1.00 90.50 82 GLU A CA 1
ATOM 622 C C . GLU A 1 82 ? -25.865 15.572 31.559 1.00 90.50 82 GLU A C 1
ATOM 624 O O . GLU A 1 82 ? -26.743 15.960 32.333 1.00 90.50 82 GLU A O 1
ATOM 629 N N . LEU A 1 83 ? -25.664 16.155 30.371 1.00 88.75 83 LEU A N 1
ATOM 630 C CA . LEU A 1 83 ? -26.420 17.330 29.918 1.00 88.75 83 LEU A CA 1
ATOM 631 C C . LEU A 1 83 ? -27.928 17.058 29.835 1.00 88.75 83 LEU A C 1
ATOM 633 O O . LEU A 1 83 ? -28.730 17.873 30.289 1.00 88.75 83 LEU A O 1
ATOM 637 N N . GLU A 1 84 ? -28.338 15.901 29.312 1.00 89.88 84 GLU A N 1
ATOM 638 C CA . GLU A 1 84 ? -29.753 15.520 29.259 1.00 89.88 84 GLU A CA 1
ATOM 639 C C . GLU A 1 84 ? -30.374 15.354 30.652 1.00 89.88 84 GLU A C 1
ATOM 641 O O . GLU A 1 84 ? -31.555 15.662 30.860 1.00 89.88 84 GLU A O 1
ATOM 646 N N . GLN A 1 85 ? -29.611 14.834 31.617 1.00 88.62 85 GLN A N 1
ATOM 647 C CA . GLN A 1 85 ? -30.071 14.716 32.999 1.00 88.62 85 GLN A CA 1
ATOM 648 C C . GLN A 1 85 ? -30.254 16.091 33.638 1.00 88.62 85 GLN A C 1
ATOM 650 O O . GLN A 1 85 ? -31.267 16.320 34.307 1.00 88.62 85 GLN A O 1
ATOM 655 N N . ASP A 1 86 ? -29.322 17.010 33.410 1.00 81.56 86 ASP A N 1
ATOM 656 C CA . ASP A 1 86 ? -29.395 18.360 33.958 1.00 81.56 86 ASP A CA 1
ATOM 657 C C . ASP A 1 86 ? -30.495 19.195 33.291 1.00 81.56 86 ASP A C 1
ATOM 659 O O . ASP A 1 86 ? -31.248 19.872 33.996 1.00 81.56 86 ASP A O 1
ATOM 663 N N . GLU A 1 87 ? -30.728 19.048 31.983 1.00 79.56 87 GLU A N 1
ATOM 664 C CA . GLU A 1 87 ? -31.911 19.614 31.321 1.00 79.56 87 GLU A CA 1
ATOM 665 C C . GLU A 1 87 ? -33.220 19.107 31.935 1.00 79.56 87 GLU A C 1
ATOM 667 O O . GLU A 1 87 ? -34.153 19.882 32.159 1.00 79.56 87 GLU A O 1
ATOM 672 N N . LYS A 1 88 ? -33.322 17.801 32.214 1.00 79.12 88 LYS A N 1
ATOM 673 C CA . LYS A 1 88 ? -34.519 17.218 32.841 1.00 79.12 88 LYS A CA 1
ATOM 674 C C . LYS A 1 88 ? -34.730 17.758 34.256 1.00 79.12 88 LYS A C 1
ATOM 676 O O . LYS A 1 88 ? -35.881 17.967 34.645 1.00 79.12 88 LYS A O 1
ATOM 681 N N . LYS A 1 89 ? -33.661 18.004 35.022 1.00 76.25 89 LYS A N 1
ATOM 682 C CA . LYS A 1 89 ? -33.744 18.653 36.345 1.00 76.25 89 LYS A CA 1
ATOM 683 C C . LYS A 1 89 ? -34.199 20.109 36.223 1.00 76.25 89 LYS A C 1
ATOM 685 O O . LYS A 1 89 ? -35.131 20.502 36.921 1.00 76.25 89 LYS A O 1
ATOM 690 N N . LEU A 1 90 ? -33.624 20.878 35.297 1.00 67.50 90 LEU A N 1
ATOM 691 C CA . LEU A 1 90 ? -34.001 22.271 35.026 1.00 67.50 90 LEU A CA 1
ATOM 692 C C . LEU A 1 90 ? -35.461 22.402 34.566 1.00 67.50 90 LEU A C 1
ATOM 694 O O . LEU A 1 90 ? -36.200 23.219 35.109 1.00 67.50 90 LEU A O 1
ATOM 698 N N . LYS A 1 91 ? -35.930 21.550 33.645 1.00 63.31 91 LYS A N 1
ATOM 699 C CA . LYS A 1 91 ? -37.336 21.529 33.191 1.00 63.31 91 LYS A CA 1
ATOM 700 C C . LYS A 1 91 ? -38.316 21.141 34.308 1.00 63.31 91 LYS A C 1
ATOM 702 O O . LYS A 1 91 ? -39.451 21.609 34.305 1.00 63.31 91 LYS A O 1
ATOM 707 N N . LYS A 1 92 ? -37.892 20.327 35.285 1.00 58.56 92 LYS A N 1
ATOM 708 C CA . LYS A 1 92 ? -38.683 20.022 36.493 1.00 58.56 92 LYS A CA 1
ATOM 709 C C . LYS A 1 92 ? -38.681 21.170 37.514 1.00 58.56 92 LYS A C 1
ATOM 711 O O . LYS A 1 92 ? -39.693 21.365 38.176 1.00 58.56 92 LYS A O 1
ATOM 716 N N . GLY A 1 93 ? -37.594 21.940 37.610 1.00 54.88 93 GLY A N 1
ATOM 717 C CA . GLY A 1 93 ? -37.493 23.134 38.464 1.00 54.88 93 GLY A CA 1
ATOM 718 C C . GLY A 1 93 ? -38.139 24.399 37.877 1.00 54.88 93 GLY A C 1
ATOM 719 O O . GLY A 1 93 ? -38.538 25.290 38.620 1.00 54.88 93 GLY A O 1
ATOM 720 N N . GLY A 1 94 ? -38.310 24.468 36.553 1.00 52.94 94 GLY A N 1
ATOM 721 C CA . GLY A 1 94 ? -38.839 25.637 35.837 1.00 52.94 94 GLY A CA 1
ATOM 722 C C . GLY A 1 94 ? -40.348 25.875 35.961 1.00 52.94 94 GLY A C 1
ATOM 723 O O . GLY A 1 94 ? -40.842 26.880 35.460 1.00 52.94 94 GLY A O 1
ATOM 724 N N . LYS A 1 95 ? -41.102 24.999 36.641 1.00 52.22 95 LYS A N 1
ATOM 725 C CA . LYS A 1 95 ? -42.554 25.178 36.835 1.00 52.22 95 LYS A CA 1
ATOM 726 C C . LYS A 1 95 ? -42.913 26.145 37.979 1.00 52.22 95 LYS A C 1
ATOM 728 O O . LYS A 1 95 ? -44.092 26.291 38.278 1.00 52.22 95 LYS A O 1
ATOM 733 N N . PHE A 1 96 ? -41.926 26.794 38.609 1.00 53.12 96 PHE A N 1
ATOM 734 C CA . PHE A 1 96 ? -42.134 27.661 39.780 1.00 53.12 96 PHE A CA 1
ATOM 735 C C . PHE A 1 96 ? -41.553 29.088 39.675 1.00 53.12 96 PHE A C 1
ATOM 737 O O . PHE A 1 96 ? -41.632 29.834 40.642 1.00 53.12 96 PHE A O 1
ATOM 744 N N . PHE A 1 97 ? -41.023 29.511 38.520 1.00 55.12 97 PHE A N 1
ATOM 745 C CA . PHE A 1 97 ? -40.548 30.896 38.298 1.00 55.12 97 PHE A CA 1
ATOM 746 C C . PHE A 1 97 ? -41.285 31.599 37.143 1.00 55.12 97 PHE A C 1
ATOM 748 O O . PHE A 1 97 ? -40.700 32.348 36.371 1.00 55.12 97 PHE A O 1
ATOM 755 N N . GLY A 1 98 ? -42.586 31.327 37.020 1.00 59.59 98 GLY A N 1
ATOM 756 C CA . GLY A 1 98 ? -43.488 31.940 36.038 1.00 59.59 98 GLY A CA 1
ATOM 757 C C . GLY A 1 98 ? -44.754 32.517 36.671 1.00 59.59 98 GLY A C 1
ATOM 758 O O . GLY A 1 98 ? -45.835 32.341 36.119 1.00 59.59 98 GLY A O 1
ATOM 759 N N . LEU A 1 99 ? -44.637 33.141 37.847 1.00 51.84 99 LEU A N 1
ATOM 760 C CA . LEU A 1 99 ? -45.731 33.901 38.453 1.00 51.84 99 LEU A CA 1
ATOM 761 C C . LEU A 1 99 ? -45.201 35.149 39.177 1.00 51.84 99 LEU A C 1
ATOM 763 O O . LEU A 1 99 ? -45.275 35.228 40.396 1.00 51.84 99 LEU A O 1
ATOM 767 N N . PHE A 1 100 ? -44.594 36.054 38.407 1.00 43.78 100 PHE A N 1
ATOM 768 C CA . PHE A 1 100 ? -44.778 37.513 38.416 1.00 43.78 100 PHE A CA 1
ATOM 769 C C . PHE A 1 100 ? -44.218 38.067 37.104 1.00 43.78 100 PHE A C 1
ATOM 771 O O . PHE A 1 100 ? -43.159 37.559 36.668 1.00 43.78 100 PHE A O 1
#

Organism: Phaeodactylum tricornutum (NCBI:txid2850)

pLDDT: mean 84.46, std 11.56, range [43.78, 94.69]

Secondary structure (DSSP, 8-state):
--TTPEEEEEE-SSSS-EEE-TT--HHHHHHHHHT-SSS---EEEE-HHHHHHHHHHHHHHHHHHHHHHHHHHHHHHHHHHHHHHHHHHHHHHGGGS---